Protein AF-A0A536VKJ9-F1 (afdb_monomer)

Structure (mmCIF, N/CA/C/O backbone):
data_AF-A0A536VKJ9-F1
#
_entry.id   AF-A0A536VKJ9-F1
#
loop_
_atom_site.group_PDB
_atom_site.id
_atom_site.type_symbol
_atom_site.label_atom_id
_atom_site.label_alt_id
_atom_site.label_comp_id
_atom_site.label_asym_id
_atom_site.label_entity_id
_atom_site.label_seq_id
_atom_site.pdbx_PDB_ins_code
_atom_site.Cartn_x
_atom_site.Cartn_y
_atom_site.Cartn_z
_atom_site.occupancy
_atom_site.B_iso_or_equiv
_atom_site.auth_seq_id
_atom_site.auth_comp_id
_atom_site.auth_asym_id
_atom_site.auth_atom_id
_atom_site.pdbx_PDB_model_num
ATOM 1 N N . ARG A 1 1 ? 3.143 -1.035 8.274 1.00 49.78 1 ARG A N 1
ATOM 2 C CA . ARG A 1 1 ? 3.019 -1.180 6.805 1.00 49.78 1 ARG A CA 1
ATOM 3 C C . ARG A 1 1 ? 2.395 -2.542 6.535 1.00 49.78 1 ARG A C 1
ATOM 5 O O . ARG A 1 1 ? 2.856 -3.497 7.148 1.00 49.78 1 ARG A O 1
ATOM 12 N N . TYR A 1 2 ? 1.350 -2.638 5.714 1.00 52.41 2 TYR A N 1
ATOM 13 C CA . TYR A 1 2 ? 0.864 -3.938 5.239 1.00 52.41 2 TYR A CA 1
ATOM 14 C C . TYR A 1 2 ? 1.664 -4.324 3.993 1.00 52.41 2 TYR A C 1
ATOM 16 O O . TYR A 1 2 ? 1.764 -3.537 3.058 1.00 52.41 2 TYR A O 1
ATOM 24 N N . LEU A 1 3 ? 2.272 -5.512 3.997 1.00 53.16 3 LEU A N 1
ATOM 25 C CA . LEU A 1 3 ? 2.837 -6.106 2.788 1.00 53.16 3 LEU A CA 1
ATOM 26 C C . LEU A 1 3 ? 1.746 -6.953 2.132 1.00 53.16 3 LEU A C 1
ATOM 28 O O . LEU A 1 3 ? 1.218 -7.870 2.761 1.00 53.16 3 LEU A O 1
ATOM 32 N N . ALA A 1 4 ? 1.443 -6.692 0.862 1.00 55.12 4 ALA A N 1
ATOM 33 C CA . ALA A 1 4 ? 0.730 -7.645 0.021 1.00 55.12 4 ALA A CA 1
ATOM 34 C C . ALA A 1 4 ? 1.671 -8.828 -0.281 1.00 55.12 4 ALA A C 1
ATOM 36 O O . ALA A 1 4 ? 2.308 -8.887 -1.327 1.00 55.12 4 ALA A O 1
ATOM 37 N N . PHE A 1 5 ? 1.833 -9.742 0.677 1.00 47.59 5 PHE A N 1
ATOM 38 C CA . PHE A 1 5 ? 2.732 -10.884 0.539 1.00 47.59 5 PHE A CA 1
ATOM 39 C C . PHE A 1 5 ? 1.994 -12.044 -0.147 1.00 47.59 5 PHE A C 1
ATOM 41 O O . PHE A 1 5 ? 1.271 -12.799 0.500 1.00 47.59 5 PHE A O 1
ATOM 48 N N . LYS A 1 6 ? 2.159 -12.193 -1.468 1.00 50.25 6 LYS A N 1
ATOM 49 C CA . LYS A 1 6 ? 1.830 -13.437 -2.186 1.00 50.25 6 LYS A CA 1
ATOM 50 C C . LYS A 1 6 ? 3.124 -14.147 -2.576 1.00 50.25 6 LYS A C 1
ATOM 52 O O . LYS A 1 6 ? 3.844 -13.694 -3.459 1.00 50.25 6 LYS A O 1
ATOM 57 N N . HIS A 1 7 ? 3.384 -15.273 -1.914 1.00 56.84 7 HIS A N 1
ATOM 58 C CA . HIS A 1 7 ? 4.575 -16.118 -2.066 1.00 56.84 7 HIS A CA 1
ATOM 59 C C . HIS A 1 7 ? 4.856 -16.568 -3.517 1.00 56.84 7 HIS A C 1
ATOM 61 O O . HIS A 1 7 ? 6.003 -16.773 -3.891 1.00 56.84 7 HIS A O 1
ATOM 67 N N . GLU A 1 8 ? 3.839 -16.691 -4.372 1.00 58.94 8 GLU A N 1
ATOM 68 C CA . GLU A 1 8 ? 4.040 -17.100 -5.772 1.00 58.94 8 GLU A CA 1
ATOM 69 C C . GLU A 1 8 ? 4.633 -15.982 -6.650 1.00 58.94 8 GLU A C 1
ATOM 71 O O . GLU A 1 8 ? 5.447 -16.254 -7.531 1.00 58.94 8 GLU A O 1
ATOM 76 N N . ALA A 1 9 ? 4.315 -14.711 -6.377 1.00 61.06 9 ALA A N 1
ATOM 77 C CA . ALA A 1 9 ? 4.791 -13.580 -7.182 1.00 61.06 9 ALA A CA 1
ATOM 78 C C . ALA A 1 9 ? 6.283 -13.264 -6.958 1.00 61.06 9 ALA A C 1
ATOM 80 O O . ALA A 1 9 ? 6.924 -12.641 -7.802 1.00 61.06 9 ALA A O 1
ATOM 81 N N . THR A 1 10 ? 6.873 -13.716 -5.846 1.00 69.06 10 THR A N 1
ATOM 82 C CA . THR A 1 10 ? 8.309 -13.532 -5.569 1.00 69.06 10 THR A CA 1
ATOM 83 C C . THR A 1 10 ? 9.200 -14.518 -6.330 1.00 69.06 10 THR A C 1
ATOM 85 O O . THR A 1 10 ? 10.417 -14.329 -6.376 1.00 69.06 10 THR A O 1
ATOM 88 N N . SER A 1 11 ? 8.614 -15.553 -6.943 1.00 79.56 11 SER A N 1
ATOM 89 C CA . SER A 1 11 ? 9.341 -16.541 -7.751 1.00 79.56 11 SER A CA 1
ATOM 90 C C . SER A 1 11 ? 9.621 -16.044 -9.174 1.00 79.56 11 SER A C 1
ATOM 92 O O . SER A 1 11 ? 10.586 -16.479 -9.798 1.00 79.56 11 SER A O 1
ATOM 94 N N . ILE A 1 12 ? 8.818 -15.098 -9.675 1.00 82.50 12 ILE A N 1
ATOM 95 C CA . ILE A 1 12 ? 9.000 -14.471 -10.989 1.00 82.50 12 ILE A CA 1
ATOM 96 C C . ILE A 1 12 ? 10.018 -13.335 -10.854 1.00 82.50 12 ILE A C 1
ATOM 98 O O . ILE A 1 12 ? 9.859 -12.442 -10.019 1.00 82.50 12 ILE A O 1
ATOM 102 N N . ARG A 1 13 ? 11.070 -13.359 -11.677 1.00 87.25 13 ARG A N 1
ATOM 103 C CA . ARG A 1 13 ? 12.199 -12.417 -11.620 1.00 87.25 13 ARG A CA 1
ATOM 104 C C . ARG A 1 13 ? 12.392 -11.693 -12.951 1.00 87.25 13 ARG A C 1
ATOM 106 O O . ARG A 1 13 ? 11.969 -12.191 -13.991 1.00 87.25 13 ARG A O 1
ATOM 113 N N . ASN A 1 14 ? 13.014 -10.517 -12.908 1.00 88.00 14 ASN A N 1
ATOM 114 C CA . ASN A 1 14 ? 13.523 -9.845 -14.104 1.00 88.00 14 ASN A CA 1
ATOM 115 C C . ASN A 1 14 ? 14.873 -10.446 -14.552 1.00 88.00 14 ASN A C 1
ATOM 117 O O . ASN A 1 14 ? 15.401 -11.359 -13.915 1.00 88.00 14 ASN A O 1
ATOM 121 N N . GLU A 1 15 ? 15.444 -9.917 -15.635 1.00 89.44 15 GLU A N 1
ATOM 122 C CA . GLU A 1 15 ? 16.728 -10.367 -16.201 1.00 89.44 15 GLU A CA 1
AT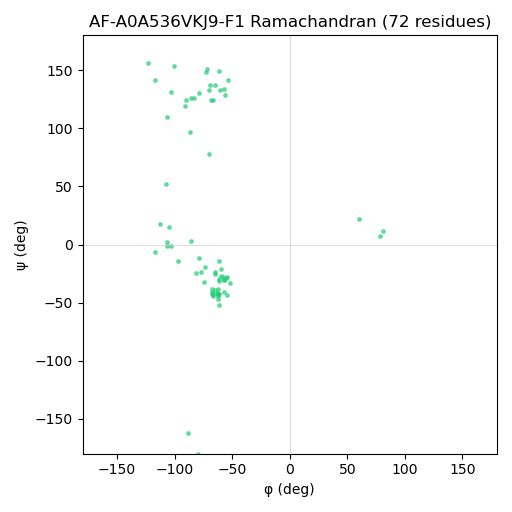OM 123 C C . GLU A 1 15 ? 17.901 -10.245 -15.211 1.00 89.44 15 GLU A C 1
ATOM 125 O O . G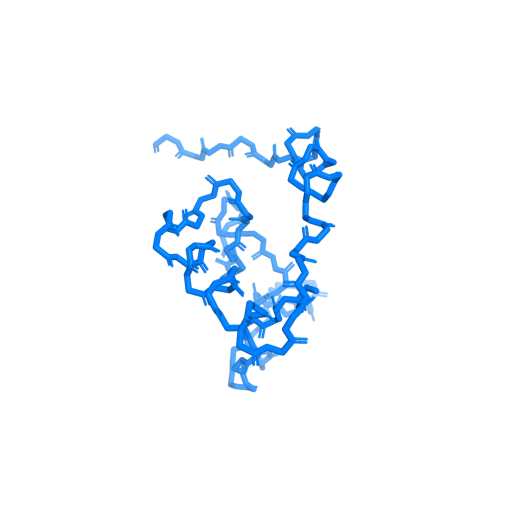LU A 1 15 ? 18.846 -11.025 -15.266 1.00 89.44 15 GLU A O 1
ATOM 130 N N . GLN A 1 16 ? 17.821 -9.306 -14.264 1.00 88.06 16 GLN A N 1
ATOM 131 C CA . GLN A 1 16 ? 18.808 -9.079 -13.205 1.00 88.06 16 GLN A CA 1
ATOM 132 C C . GLN A 1 16 ? 18.569 -9.965 -11.966 1.00 88.06 16 GLN A C 1
ATOM 134 O O . GLN A 1 16 ? 19.267 -9.830 -10.961 1.00 88.06 16 GLN A O 1
ATOM 139 N N . GLY A 1 17 ? 17.572 -10.855 -11.997 1.00 88.12 17 GLY A N 1
ATOM 140 C CA . GLY A 1 17 ? 17.238 -11.754 -10.893 1.00 88.12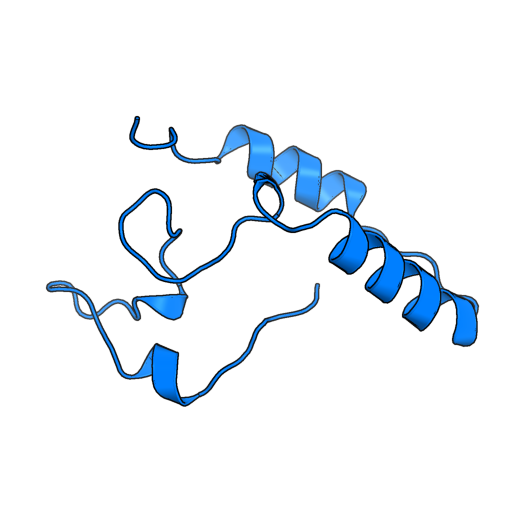 17 GLY A CA 1
ATOM 141 C C . GLY A 1 17 ? 16.444 -11.107 -9.752 1.00 88.12 17 GLY A C 1
ATOM 142 O O . GLY A 1 17 ? 16.211 -11.760 -8.734 1.00 88.12 17 GLY A O 1
ATOM 143 N N . VAL A 1 18 ? 15.984 -9.862 -9.891 1.00 88.81 18 VAL A N 1
ATOM 144 C CA . VAL A 1 18 ? 15.157 -9.179 -8.885 1.00 88.81 18 VAL A CA 1
ATOM 145 C C . VAL A 1 18 ? 13.710 -9.676 -8.988 1.00 88.81 18 VAL A C 1
ATOM 147 O O . VAL A 1 18 ? 13.160 -9.699 -10.093 1.00 88.81 18 VAL A O 1
ATOM 150 N N . PRO A 1 19 ? 13.063 -10.074 -7.875 1.00 88.88 19 PRO A N 1
ATOM 151 C CA . PRO A 1 19 ? 11.653 -10.451 -7.881 1.00 88.88 19 PRO A CA 1
ATOM 152 C C . PRO A 1 19 ? 10.761 -9.335 -8.432 1.00 88.88 19 PRO A C 1
ATOM 154 O O . PRO A 1 19 ? 10.797 -8.206 -7.942 1.00 88.88 19 PRO A O 1
ATOM 157 N N . LYS A 1 20 ? 9.905 -9.656 -9.406 1.00 88.25 20 LYS A N 1
ATOM 158 C CA . LYS A 1 20 ? 8.983 -8.684 -10.015 1.00 88.25 20 LYS A CA 1
ATOM 159 C C . LYS A 1 20 ? 7.991 -8.098 -9.012 1.00 88.25 20 LYS A C 1
ATOM 161 O O . LYS A 1 20 ? 7.625 -6.932 -9.130 1.00 88.25 20 LYS A O 1
ATOM 166 N N . ALA A 1 21 ? 7.638 -8.862 -7.980 1.00 86.94 21 ALA A N 1
ATOM 167 C CA . ALA A 1 21 ? 6.820 -8.409 -6.856 1.00 86.94 21 ALA A CA 1
ATOM 168 C C . ALA A 1 21 ? 7.433 -7.263 -6.028 1.00 86.94 21 ALA A C 1
ATOM 170 O O . ALA A 1 21 ? 6.719 -6.669 -5.226 1.00 86.94 21 ALA A O 1
ATOM 171 N N . TRP A 1 22 ? 8.729 -6.971 -6.182 1.00 87.50 22 TRP A N 1
ATOM 172 C CA . TRP A 1 22 ? 9.423 -5.860 -5.507 1.00 87.50 22 TRP A CA 1
ATOM 173 C C . TRP A 1 22 ? 9.662 -4.662 -6.428 1.00 87.50 22 TRP A C 1
ATOM 175 O O . TRP A 1 22 ? 10.261 -3.667 -6.030 1.00 87.50 22 TRP A O 1
ATOM 185 N N . ILE A 1 23 ? 9.252 -4.775 -7.688 1.00 88.19 23 ILE A N 1
ATOM 186 C CA . ILE A 1 23 ? 9.406 -3.733 -8.692 1.00 88.19 23 ILE A CA 1
ATOM 187 C C . ILE A 1 23 ? 8.038 -3.076 -8.854 1.00 88.19 23 ILE A C 1
ATOM 189 O O . ILE A 1 23 ? 7.033 -3.771 -9.009 1.00 88.19 23 ILE A O 1
ATOM 193 N N . SER A 1 24 ? 7.985 -1.744 -8.821 1.00 89.56 24 SER A N 1
ATOM 194 C CA . SER A 1 24 ? 6.746 -0.992 -9.060 1.00 89.56 24 SER A CA 1
ATOM 195 C C . SER A 1 24 ? 6.095 -1.404 -10.385 1.00 89.56 24 SER A C 1
ATOM 197 O O . SER A 1 24 ? 6.774 -1.580 -11.403 1.00 89.56 24 SER A O 1
ATOM 199 N N . ARG A 1 25 ? 4.758 -1.484 -10.412 1.00 90.44 25 ARG A N 1
ATOM 200 C CA . ARG A 1 25 ? 3.980 -1.653 -11.654 1.00 90.44 25 ARG A CA 1
ATOM 201 C C . ARG A 1 25 ? 4.280 -0.579 -12.691 1.00 90.44 25 ARG A C 1
ATOM 203 O O . ARG A 1 25 ? 4.212 -0.851 -13.885 1.00 90.44 25 ARG A O 1
ATOM 210 N N . ARG A 1 26 ? 4.658 0.622 -12.254 1.00 89.50 26 ARG A N 1
ATOM 211 C CA . ARG A 1 26 ? 5.056 1.730 -13.137 1.00 89.50 26 ARG A CA 1
ATOM 212 C C . ARG A 1 26 ? 6.332 1.423 -13.920 1.00 89.50 26 ARG A C 1
ATOM 214 O O . ARG A 1 26 ? 6.532 1.978 -14.990 1.00 89.50 26 ARG A O 1
ATOM 221 N N . LEU A 1 27 ? 7.157 0.515 -13.400 1.00 88.50 27 LEU A N 1
ATOM 222 C CA . LEU A 1 27 ? 8.401 0.034 -13.999 1.00 88.50 27 LEU A CA 1
ATOM 223 C C . LEU A 1 27 ? 8.256 -1.380 -14.598 1.00 88.50 27 LEU A C 1
ATOM 225 O O . LEU A 1 27 ? 9.252 -2.049 -14.859 1.00 88.50 27 LEU A O 1
ATOM 229 N N . GLY A 1 28 ? 7.023 -1.865 -14.791 1.00 86.75 28 GLY A N 1
ATOM 230 C CA . GLY A 1 28 ? 6.749 -3.191 -15.360 1.00 86.75 28 GLY A CA 1
ATOM 231 C C . GLY A 1 28 ? 6.852 -4.361 -14.371 1.00 86.75 28 GLY A C 1
ATOM 232 O O . GLY A 1 28 ? 6.866 -5.522 -14.795 1.00 86.75 28 GLY A O 1
ATOM 233 N N . GLY A 1 29 ? 6.932 -4.073 -13.068 1.00 89.19 29 GLY A N 1
ATOM 234 C CA . GLY A 1 29 ? 6.813 -5.058 -11.994 1.00 89.19 29 GLY A CA 1
ATOM 235 C C . GLY A 1 29 ? 5.373 -5.287 -11.534 1.00 89.19 29 GLY A C 1
ATOM 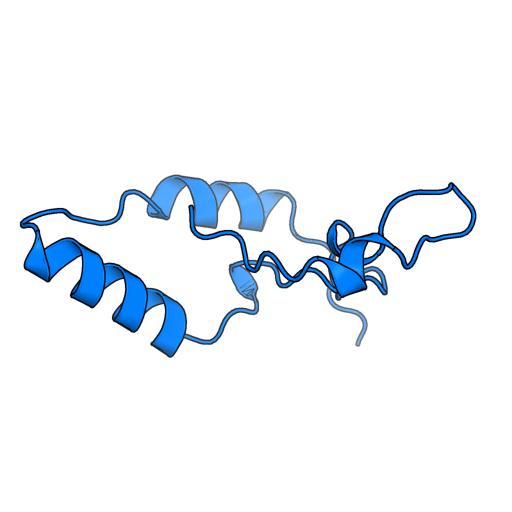236 O O . GLY A 1 29 ? 4.428 -4.924 -12.230 1.00 89.19 29 GLY A O 1
ATOM 237 N N . ASP A 1 30 ? 5.213 -5.873 -10.348 1.00 88.31 30 ASP A N 1
ATOM 238 C CA . ASP A 1 30 ? 3.905 -6.231 -9.779 1.00 88.31 30 ASP A CA 1
ATOM 239 C C . ASP A 1 30 ? 3.583 -5.483 -8.472 1.00 88.31 30 ASP A C 1
ATOM 241 O O . ASP A 1 30 ? 2.460 -5.565 -7.967 1.00 88.31 30 ASP A O 1
ATOM 245 N N . GLN A 1 31 ? 4.533 -4.718 -7.923 1.00 88.06 31 GLN A N 1
ATOM 246 C CA . GLN A 1 31 ? 4.323 -3.948 -6.698 1.00 88.06 31 GLN A CA 1
ATOM 247 C C . GLN A 1 31 ? 3.366 -2.772 -6.938 1.00 88.06 31 GLN A C 1
ATOM 249 O O . GLN A 1 31 ? 3.512 -1.994 -7.883 1.00 88.06 31 GLN A O 1
ATOM 254 N N . ILE A 1 32 ? 2.387 -2.622 -6.046 1.00 89.69 32 ILE A N 1
ATOM 255 C CA . ILE A 1 32 ? 1.497 -1.460 -6.003 1.00 89.69 32 ILE A CA 1
ATOM 256 C C . ILE A 1 32 ? 2.123 -0.415 -5.079 1.00 89.69 32 ILE A C 1
ATOM 258 O O . ILE A 1 32 ? 2.299 -0.690 -3.894 1.00 89.69 32 ILE A O 1
ATOM 262 N N . ASP A 1 33 ? 2.424 0.763 -5.616 1.00 91.06 33 ASP A N 1
ATOM 263 C CA . ASP A 1 33 ? 2.843 1.926 -4.827 1.00 91.06 33 ASP A CA 1
ATOM 264 C C . ASP A 1 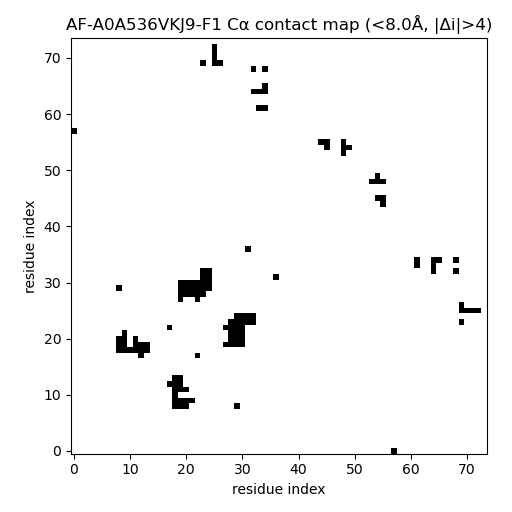33 ? 1.641 2.501 -4.053 1.00 91.06 33 ASP A C 1
ATOM 266 O O . ASP A 1 33 ? 0.504 2.444 -4.540 1.00 91.06 33 ASP A O 1
ATOM 270 N N . TYR A 1 34 ? 1.860 3.087 -2.871 1.00 90.81 34 TYR A N 1
ATOM 271 C CA . TYR A 1 34 ? 0.790 3.713 -2.077 1.00 90.81 34 TYR A CA 1
ATOM 272 C C . TYR A 1 34 ? 0.057 4.817 -2.845 1.00 90.81 34 TYR A C 1
ATOM 274 O O . TYR A 1 34 ? -1.123 5.067 -2.587 1.00 90.81 34 TYR A O 1
ATOM 282 N N . ALA A 1 35 ? 0.721 5.485 -3.788 1.00 90.12 35 ALA A N 1
ATOM 283 C CA . ALA A 1 35 ? 0.094 6.469 -4.668 1.00 90.12 35 ALA A CA 1
ATOM 284 C C . ALA A 1 35 ? -0.965 5.875 -5.625 1.00 90.12 35 ALA A C 1
ATOM 286 O O . ALA A 1 35 ? -1.869 6.595 -6.046 1.00 90.12 35 ALA A O 1
ATOM 287 N N . ASP A 1 36 ? -0.880 4.585 -5.971 1.00 90.12 36 ASP A N 1
ATOM 288 C CA . ASP A 1 36 ? -1.819 3.900 -6.879 1.00 90.12 36 ASP A CA 1
ATOM 289 C C . ASP A 1 36 ? -2.780 2.941 -6.162 1.00 90.12 36 ASP A C 1
ATOM 291 O O . ASP A 1 36 ? -3.565 2.236 -6.810 1.00 90.12 36 ASP A O 1
ATOM 295 N N . GLU A 1 37 ? -2.718 2.856 -4.835 1.00 90.12 37 GLU A N 1
ATOM 296 C CA . GLU A 1 37 ? -3.631 2.006 -4.085 1.00 90.12 37 GLU A CA 1
ATOM 297 C C . GLU A 1 37 ? -5.054 2.579 -4.066 1.00 90.12 37 GLU A C 1
ATOM 299 O O . GLU A 1 37 ? -5.288 3.788 -4.117 1.00 90.12 37 GLU A O 1
ATOM 304 N N . ARG A 1 38 ? -6.053 1.698 -3.966 1.00 91.44 38 ARG A N 1
ATOM 305 C CA . ARG A 1 38 ? -7.448 2.140 -3.867 1.00 91.44 38 ARG A CA 1
ATOM 306 C C . ARG A 1 38 ? -7.669 2.819 -2.507 1.00 91.44 38 ARG A C 1
ATOM 308 O O . ARG A 1 38 ? -7.292 2.222 -1.498 1.00 91.44 38 ARG A O 1
ATOM 315 N N . PRO A 1 39 ? -8.389 3.957 -2.432 1.00 90.50 39 PRO A N 1
ATOM 316 C CA . PRO A 1 39 ? -8.690 4.626 -1.159 1.00 90.50 39 PRO A CA 1
ATOM 317 C C . PRO A 1 39 ? -9.319 3.703 -0.104 1.00 90.50 39 PRO A C 1
ATOM 319 O O . PRO A 1 39 ? -9.025 3.817 1.084 1.00 90.50 39 PRO A O 1
ATOM 322 N N . ALA A 1 40 ? -10.115 2.724 -0.550 1.00 93.56 40 ALA A N 1
ATOM 323 C CA . ALA A 1 40 ? -10.716 1.704 0.308 1.00 93.56 40 ALA A CA 1
ATOM 324 C C . ALA A 1 40 ? -9.686 0.894 1.120 1.00 93.56 40 ALA A C 1
ATOM 326 O O . ALA A 1 40 ? -9.988 0.482 2.232 1.00 93.56 40 ALA A O 1
ATOM 327 N N . ILE A 1 41 ? -8.466 0.680 0.613 1.00 91.00 41 ILE A N 1
ATOM 328 C CA . ILE A 1 41 ? -7.417 -0.047 1.346 1.00 91.00 41 ILE A CA 1
ATOM 329 C C . ILE A 1 41 ? -6.950 0.759 2.563 1.00 91.00 41 ILE A C 1
ATOM 331 O O . ILE A 1 41 ? -6.828 0.207 3.657 1.00 91.00 41 ILE A O 1
ATOM 335 N N . ARG A 1 42 ? -6.767 2.077 2.402 1.00 91.44 42 ARG A N 1
ATOM 336 C CA . ARG A 1 42 ? -6.400 2.976 3.507 1.00 91.44 42 ARG A CA 1
ATOM 337 C C . ARG A 1 42 ? -7.476 2.990 4.584 1.00 91.44 42 ARG A C 1
ATOM 339 O O . ARG A 1 42 ? -7.156 2.916 5.769 1.00 91.44 42 ARG A O 1
ATOM 346 N N . GLN A 1 43 ? -8.738 3.043 4.159 1.00 93.81 43 GLN A N 1
ATOM 347 C CA . GLN A 1 43 ? -9.886 2.981 5.056 1.00 93.81 43 GLN A CA 1
ATOM 348 C C . GLN A 1 43 ? -9.924 1.654 5.822 1.00 93.81 43 GLN A C 1
ATOM 350 O O . GLN A 1 43 ? -9.950 1.672 7.048 1.00 93.81 43 GLN A O 1
ATOM 355 N N . LEU A 1 44 ? -9.837 0.515 5.128 1.00 95.50 44 LEU A N 1
ATOM 356 C CA . LEU A 1 44 ? -9.831 -0.811 5.756 1.00 95.50 44 LEU A CA 1
ATOM 357 C C . LEU A 1 44 ? -8.700 -0.958 6.780 1.00 95.50 44 LEU A C 1
ATOM 359 O O . LEU A 1 44 ? -8.904 -1.517 7.857 1.00 95.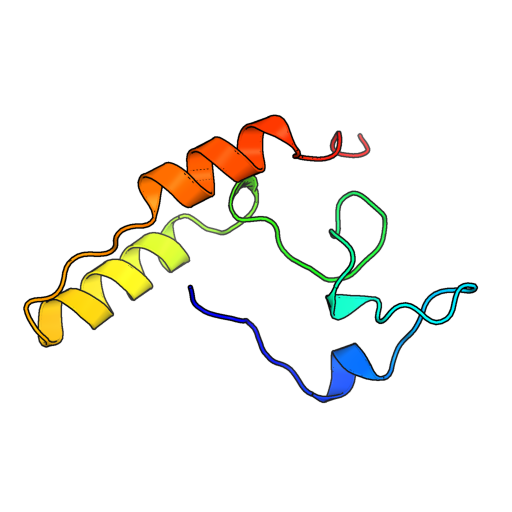50 44 LEU A O 1
ATOM 363 N N . PHE A 1 45 ? -7.510 -0.440 6.471 1.00 94.19 45 PHE A N 1
ATOM 364 C CA . PHE A 1 45 ? -6.385 -0.468 7.401 1.00 94.19 45 PHE A CA 1
ATOM 365 C C . PHE A 1 45 ? -6.635 0.405 8.637 1.00 94.19 45 PHE A C 1
ATOM 367 O O . PHE A 1 45 ? -6.386 -0.035 9.760 1.00 94.19 45 PHE A O 1
ATOM 374 N N . ALA A 1 46 ? -7.157 1.620 8.450 1.00 95.06 46 ALA A N 1
ATOM 375 C CA . ALA A 1 46 ? -7.509 2.509 9.552 1.00 95.06 46 ALA A CA 1
ATOM 376 C C . ALA A 1 46 ? -8.598 1.901 10.453 1.00 95.06 46 ALA A C 1
ATOM 378 O O . ALA A 1 46 ? -8.455 1.910 11.673 1.00 95.06 46 ALA A O 1
ATOM 379 N N . GLU A 1 47 ? -9.641 1.316 9.862 1.00 96.69 47 GLU A N 1
ATOM 380 C CA . GLU A 1 47 ? -10.719 0.631 10.581 1.00 96.69 47 GLU A CA 1
ATOM 381 C C . GLU A 1 47 ? -10.207 -0.588 11.356 1.00 96.69 47 GLU A C 1
ATOM 383 O O . GLU A 1 47 ? -10.589 -0.795 12.507 1.00 96.69 47 GLU A O 1
ATOM 388 N N . ALA A 1 48 ? -9.318 -1.389 10.760 1.00 96.69 48 ALA A N 1
ATOM 389 C CA . ALA A 1 48 ? -8.719 -2.538 11.431 1.00 96.69 48 ALA A CA 1
A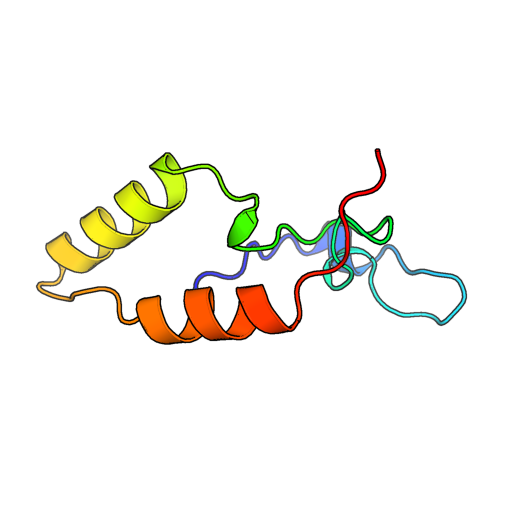TOM 390 C C . ALA A 1 48 ? -7.885 -2.123 12.651 1.00 96.69 48 ALA A C 1
ATOM 392 O O . ALA A 1 48 ? -7.989 -2.754 13.699 1.00 96.69 48 ALA A O 1
ATOM 393 N N . LEU A 1 49 ? -7.100 -1.046 12.545 1.00 96.44 49 LEU A N 1
ATOM 394 C CA . LEU A 1 49 ? -6.341 -0.509 13.677 1.00 96.44 49 LEU A CA 1
ATOM 395 C C . LEU A 1 49 ? -7.249 0.085 14.758 1.00 96.44 49 LEU A C 1
ATOM 397 O O . LEU A 1 49 ? -6.990 -0.122 15.943 1.00 96.44 49 LEU A O 1
ATOM 401 N N . ALA A 1 50 ? -8.332 0.758 14.367 1.00 97.50 50 ALA A N 1
ATOM 402 C CA . ALA A 1 50 ? -9.276 1.359 15.304 1.00 97.50 50 ALA A CA 1
ATOM 403 C C . ALA A 1 50 ? -9.950 0.319 16.217 1.00 97.50 50 ALA A C 1
ATOM 405 O O . ALA A 1 50 ? -10.204 0.619 17.381 1.00 97.50 50 ALA A O 1
ATOM 406 N N . LYS A 1 51 ? -10.158 -0.922 15.744 1.00 97.81 51 LYS A N 1
ATOM 407 C CA . LYS A 1 51 ? -10.638 -2.047 16.580 1.00 97.81 51 LYS A CA 1
ATOM 408 C C . LYS A 1 51 ? -9.710 -2.375 17.753 1.00 97.81 51 LYS A C 1
ATOM 410 O O . LYS A 1 51 ? -10.140 -3.010 18.709 1.00 97.81 51 LYS A O 1
ATOM 415 N N . HIS A 1 52 ? -8.453 -1.962 17.661 1.00 97.25 52 HIS A N 1
ATOM 416 C CA . HIS A 1 52 ? -7.427 -2.140 18.682 1.00 97.25 52 HIS A CA 1
ATOM 417 C C . HIS A 1 52 ? -7.002 -0.806 19.306 1.00 97.25 52 HIS A C 1
ATOM 419 O O . HIS A 1 52 ? -5.928 -0.731 19.891 1.00 97.25 52 HIS A O 1
ATOM 425 N N . GLU A 1 53 ? -7.806 0.253 19.140 1.00 97.31 53 GLU A N 1
ATOM 426 C CA . GLU A 1 53 ? -7.526 1.604 19.653 1.00 97.31 53 GLU A CA 1
ATOM 427 C C . GLU A 1 53 ? -6.226 2.219 19.099 1.00 97.31 53 GLU A C 1
ATOM 429 O O . GLU A 1 53 ? -5.652 3.154 19.660 1.00 97.31 53 GLU A O 1
ATOM 434 N N . LEU A 1 54 ? -5.763 1.721 17.950 1.00 97.00 54 LEU A N 1
ATOM 435 C CA . LEU A 1 54 ? -4.571 2.202 17.266 1.00 97.00 54 LEU A CA 1
ATOM 436 C C . LEU A 1 54 ? -4.941 3.133 16.110 1.00 97.00 54 LEU A C 1
ATOM 438 O O . LEU A 1 54 ? -6.002 3.028 15.495 1.00 97.00 54 LEU A O 1
ATOM 442 N N . LYS A 1 55 ? -4.011 4.029 15.768 1.00 94.75 55 LYS A N 1
ATOM 443 C CA . LYS A 1 55 ? -4.100 4.888 14.582 1.00 94.75 55 LYS A CA 1
ATOM 444 C C . LYS A 1 55 ? -2.962 4.580 13.608 1.00 94.75 55 LYS A C 1
ATOM 446 O O . LYS A 1 55 ? -1.830 4.358 14.050 1.00 94.75 55 LYS A O 1
ATOM 451 N N . PRO A 1 56 ? -3.219 4.592 12.289 1.00 93.94 56 PRO A N 1
ATOM 452 C CA . PRO A 1 56 ? -2.160 4.439 11.302 1.00 93.94 56 PRO A CA 1
ATOM 453 C C . PRO A 1 56 ? -1.189 5.627 11.360 1.00 93.94 56 PRO A C 1
ATOM 455 O O . PRO A 1 56 ? -1.601 6.781 11.430 1.00 93.94 56 PRO A 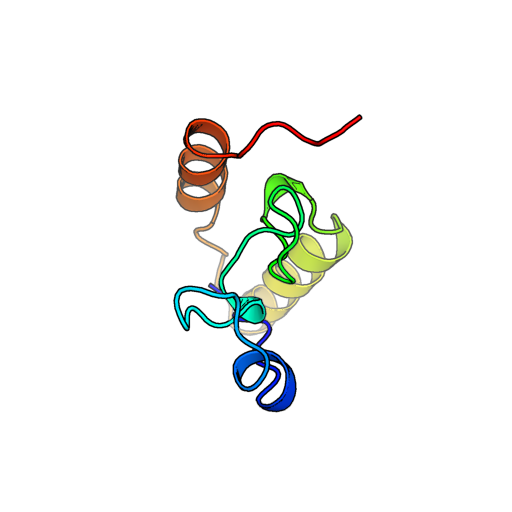O 1
ATOM 458 N N . ARG A 1 57 ? 0.115 5.345 11.275 1.00 94.88 57 ARG A N 1
ATOM 459 C CA . ARG A 1 57 ? 1.196 6.345 11.168 1.00 94.88 57 ARG A CA 1
ATOM 460 C C . ARG A 1 57 ? 1.791 6.350 9.756 1.00 94.88 57 ARG A C 1
ATOM 462 O O . ARG A 1 57 ? 2.987 6.149 9.584 1.00 94.88 57 ARG A O 1
ATOM 469 N N . MET A 1 58 ? 0.935 6.474 8.743 1.00 92.62 58 MET A N 1
ATOM 470 C CA . MET A 1 58 ? 1.325 6.287 7.336 1.00 92.62 58 MET A CA 1
ATOM 471 C C . MET A 1 58 ? 1.642 7.588 6.588 1.00 92.62 58 MET A C 1
ATOM 473 O O . MET A 1 58 ? 2.271 7.518 5.541 1.00 92.62 58 MET A O 1
ATOM 477 N N . GLU A 1 59 ? 1.276 8.757 7.121 1.00 91.56 59 GLU A N 1
ATOM 478 C CA . GLU A 1 59 ? 1.441 10.051 6.432 1.00 91.56 59 GLU A CA 1
ATOM 479 C C . GLU A 1 59 ? 2.873 10.320 5.959 1.00 91.56 59 GLU A C 1
ATOM 481 O O . GLU A 1 59 ? 3.097 10.738 4.824 1.00 91.56 59 GLU A O 1
ATOM 486 N N . GLU A 1 60 ? 3.860 10.031 6.807 1.00 90.88 60 GLU A N 1
ATOM 487 C CA . GLU A 1 60 ? 5.272 10.178 6.454 1.00 90.88 60 GLU A CA 1
ATOM 488 C C . GLU A 1 60 ? 5.683 9.212 5.337 1.00 90.88 60 GLU A C 1
ATOM 490 O O . GLU A 1 60 ? 6.391 9.604 4.415 1.00 90.88 60 GLU A O 1
ATOM 495 N N . ALA A 1 61 ? 5.183 7.972 5.366 1.00 90.56 61 ALA A N 1
ATOM 496 C CA . ALA A 1 61 ? 5.465 6.985 4.329 1.00 90.56 61 ALA A CA 1
ATOM 497 C C . ALA A 1 61 ? 4.839 7.373 2.981 1.00 90.56 61 ALA A C 1
ATOM 499 O O . ALA A 1 61 ? 5.503 7.242 1.958 1.00 90.56 61 ALA A O 1
ATOM 500 N N . TYR A 1 62 ? 3.603 7.885 2.981 1.00 90.50 62 TYR A N 1
ATOM 501 C CA . TYR A 1 62 ? 2.957 8.388 1.766 1.00 90.50 62 TYR A CA 1
ATOM 502 C C . TYR A 1 62 ? 3.721 9.575 1.179 1.00 90.50 62 TYR A C 1
ATOM 504 O O . TYR A 1 62 ? 3.933 9.641 -0.028 1.00 90.50 62 TYR A O 1
ATOM 512 N N . ARG A 1 63 ? 4.166 10.505 2.031 1.00 90.75 63 ARG A N 1
ATOM 513 C CA . ARG A 1 63 ? 4.944 11.667 1.595 1.00 90.75 63 ARG A CA 1
ATOM 514 C C . ARG A 1 63 ? 6.313 11.277 1.046 1.00 90.75 63 ARG A C 1
ATOM 516 O O . ARG A 1 63 ? 6.724 11.834 0.036 1.00 90.75 63 ARG A O 1
ATOM 523 N N . ALA A 1 64 ? 7.002 10.351 1.708 1.00 89.94 64 ALA A N 1
ATOM 524 C CA . ALA A 1 64 ? 8.305 9.871 1.267 1.00 89.94 64 ALA A CA 1
ATOM 525 C C . ALA A 1 64 ? 8.209 9.190 -0.106 1.00 89.94 64 ALA A C 1
ATOM 527 O O . ALA A 1 64 ? 8.966 9.533 -1.007 1.00 89.94 64 ALA A O 1
ATOM 528 N N . GLU A 1 65 ? 7.226 8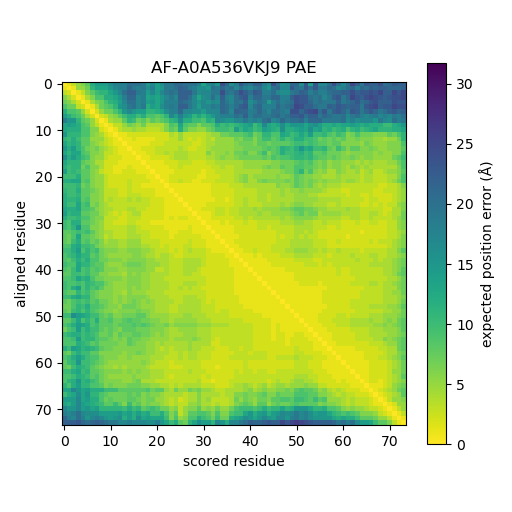.302 -0.297 1.00 89.81 65 GLU A N 1
ATOM 529 C CA . GLU A 1 65 ? 7.050 7.599 -1.572 1.00 89.81 65 GLU A CA 1
ATOM 530 C C . GLU A 1 65 ? 6.746 8.563 -2.725 1.00 89.81 65 GLU A C 1
ATOM 532 O O . GLU A 1 65 ? 7.283 8.391 -3.812 1.00 89.81 65 GLU A O 1
ATOM 537 N N . LEU A 1 66 ? 5.956 9.620 -2.497 1.00 88.12 66 LEU A N 1
ATOM 538 C CA . LEU A 1 66 ? 5.666 10.625 -3.528 1.00 88.12 66 LEU A CA 1
ATOM 539 C C . LEU A 1 66 ? 6.926 11.283 -4.114 1.00 88.12 66 LEU A C 1
ATOM 541 O O . LEU A 1 66 ? 6.906 11.664 -5.281 1.00 88.12 66 LEU A O 1
ATOM 545 N N . GLY A 1 67 ? 8.002 11.420 -3.331 1.00 86.69 67 GLY A N 1
ATOM 546 C CA . GLY A 1 67 ? 9.275 11.971 -3.807 1.00 86.69 67 GLY A CA 1
ATOM 547 C C . GLY A 1 67 ? 10.102 10.995 -4.650 1.00 86.69 67 GLY A C 1
ATOM 548 O O . GLY A 1 67 ? 10.911 11.428 -5.465 1.00 86.69 67 GLY A O 1
ATOM 549 N N . GLU A 1 68 ? 9.882 9.693 -4.476 1.00 85.94 68 GLU A N 1
ATOM 550 C CA . GLU A 1 68 ? 10.611 8.612 -5.154 1.00 85.94 68 GLU A CA 1
ATOM 551 C C . GLU A 1 68 ? 9.764 7.926 -6.240 1.00 85.94 68 GLU A C 1
ATOM 553 O O . GLU A 1 68 ? 10.227 7.000 -6.910 1.00 85.94 68 GLU A O 1
ATOM 558 N N . LEU A 1 69 ? 8.512 8.364 -6.417 1.00 87.12 69 LEU A N 1
ATOM 559 C CA . LEU A 1 69 ? 7.531 7.684 -7.246 1.00 87.12 69 LEU A CA 1
ATOM 560 C C . LEU A 1 69 ? 7.942 7.724 -8.728 1.00 87.12 69 LEU A C 1
ATOM 562 O O . LEU A 1 69 ? 8.088 8.811 -9.296 1.00 87.12 69 LEU A O 1
ATOM 566 N N . PRO A 1 70 ? 8.053 6.566 -9.404 1.00 86.56 70 PRO A N 1
ATOM 567 C CA . PRO A 1 70 ? 8.337 6.543 -10.830 1.00 86.56 70 PRO A CA 1
ATOM 568 C C . PRO A 1 70 ? 7.239 7.241 -11.643 1.00 86.56 70 PRO A C 1
ATOM 570 O O . PRO A 1 70 ? 6.047 7.198 -11.303 1.00 86.56 70 PRO A O 1
ATOM 573 N N . THR A 1 71 ? 7.613 7.845 -12.771 1.00 85.12 71 THR A N 1
ATOM 574 C CA . THR A 1 71 ? 6.635 8.390 -13.719 1.00 85.12 71 THR A CA 1
ATOM 575 C C . THR A 1 71 ? 5.737 7.267 -14.223 1.00 85.12 71 THR A C 1
ATOM 577 O O . THR A 1 71 ? 6.211 6.193 -14.594 1.00 85.12 71 THR A O 1
ATOM 580 N N . LYS A 1 72 ? 4.423 7.500 -14.231 1.00 74.38 72 LYS A N 1
ATOM 581 C CA . LYS A 1 72 ? 3.482 6.541 -14.808 1.00 74.38 72 LYS A CA 1
ATOM 582 C C . LYS A 1 72 ? 3.708 6.520 -16.317 1.00 74.38 72 LYS A C 1
ATOM 584 O O . LYS A 1 72 ? 3.650 7.578 -16.941 1.00 74.38 72 LYS A O 1
ATOM 589 N N . ALA A 1 73 ? 3.975 5.348 -16.888 1.00 66.44 73 ALA A N 1
ATOM 590 C CA . ALA A 1 73 ? 3.902 5.195 -18.336 1.00 66.44 73 ALA A CA 1
ATOM 591 C C . ALA A 1 73 ? 2.487 5.601 -18.801 1.00 66.44 73 ALA A C 1
ATOM 593 O O . ALA A 1 73 ? 1.510 5.255 -18.128 1.00 66.44 73 ALA A O 1
ATOM 594 N N . ALA A 1 74 ? 2.420 6.411 -19.862 1.00 56.41 74 ALA A N 1
ATOM 595 C CA . ALA A 1 74 ? 1.183 6.965 -20.415 1.00 56.41 74 ALA A CA 1
ATOM 596 C C . ALA A 1 74 ? 0.299 5.892 -21.064 1.00 56.41 74 ALA A C 1
ATOM 598 O O . ALA A 1 74 ? 0.866 4.921 -21.616 1.00 56.41 74 ALA A O 1
#

Sequence (74 aa):
RYLAFKHEATSIRNEQGVPKAWISRRLGGDQIDYADERPAIRQLFAEALAKHELKPRMEEAYRAELGELPTKAA

pLDDT: mean 84.84, std 13.34, range [47.59, 97.81]

Solvent-accessible surface area (backbone atoms only — not comparable to full-atom values): 4712 Å² total; per-residue (Å²): 135,88,76,91,81,55,79,72,48,56,72,46,55,49,98,88,65,50,36,28,46,78,31,44,45,60,78,75,27,65,23,80,51,81,90,73,52,62,70,66,57,60,49,51,51,40,54,60,32,46,79,71,78,40,77,78,85,49,68,67,58,54,57,54,45,66,78,70,56,71,71,70,74,131

Mean predicted aligned error: 6.43 Å

Radius of gyration: 14.32 Å; Cα contacts (8 Å, |Δi|>4): 64; chains: 1; bounding box: 30×29×40 Å

Foldseek 3Di:
DDDPDDPVQQVDADPVRGRLCVPDVQRVGDDDDPVRDDVVVVVVVQVVQVVVVHGDPCPVVNVVCVVVPDDRDD

Secondary structure (DSSP, 8-state):
------TTTTS-B-TTS-BGGGSBGGGTSSBPPGGGS-HHHHHHHHHHHHTTT-----HHHHHHHHHHPPPPP-